Protein AF-A0A527GDC6-F1 (afdb_monomer_lite)

Radius of gyration: 14.26 Å; chains: 1; bounding box: 34×25×40 Å

Foldseek 3Di:
DDDDDDDDDDDDDPDADPQQKDKDQPWDDADPPPDDDPDDDDADPPHFPDWDWDADPVRTIIIMGGHDD

Structure (mmCIF, N/CA/C/O backbone):
data_AF-A0A527GDC6-F1
#
_entry.id   AF-A0A527GDC6-F1
#
loop_
_atom_site.group_PDB
_atom_site.id
_atom_site.type_symbol
_atom_site.label_atom_id
_atom_site.label_alt_id
_atom_site.label_comp_id
_atom_site.label_asym_id
_atom_site.label_entity_id
_atom_site.label_seq_id
_atom_site.pdbx_PDB_ins_code
_atom_site.Cartn_x
_atom_site.Cartn_y
_atom_site.Cartn_z
_atom_site.occupancy
_atom_site.B_iso_or_equiv
_atom_site.auth_seq_id
_atom_site.auth_comp_id
_atom_site.auth_asym_id
_atom_site.auth_atom_id
_atom_site.pdbx_PDB_model_num
ATOM 1 N N . MET A 1 1 ? -19.078 -2.530 14.679 1.00 88.00 1 MET A N 1
ATOM 2 C CA . MET A 1 1 ? -19.063 -3.497 13.561 1.00 88.00 1 MET A CA 1
ATOM 3 C C . MET A 1 1 ? -17.618 -3.843 13.259 1.00 88.00 1 MET A C 1
ATOM 5 O O . MET A 1 1 ? -16.785 -2.950 13.350 1.00 88.00 1 MET A O 1
ATOM 9 N N . LEU A 1 2 ? -17.318 -5.111 12.985 1.00 94.75 2 LEU A N 1
ATOM 10 C CA . LEU A 1 2 ? -15.982 -5.564 12.598 1.00 94.75 2 LEU A CA 1
ATOM 11 C C . LEU A 1 2 ? -16.011 -5.933 11.118 1.00 94.75 2 LEU A C 1
ATOM 13 O O . LEU A 1 2 ? -16.974 -6.550 10.667 1.00 94.75 2 LEU A O 1
ATOM 17 N N . TYR A 1 3 ? -14.970 -5.543 10.393 1.00 96.31 3 TYR A N 1
ATOM 18 C CA . TYR A 1 3 ? -14.815 -5.832 8.976 1.00 96.31 3 TYR A CA 1
ATOM 19 C C . TYR A 1 3 ? -13.477 -6.519 8.751 1.00 96.31 3 TYR A C 1
ATOM 21 O O . TYR A 1 3 ? -12.476 -6.130 9.354 1.00 96.31 3 TYR A O 1
ATOM 29 N N . ASP A 1 4 ? -13.481 -7.496 7.856 1.00 96.56 4 ASP A N 1
ATOM 30 C CA . ASP A 1 4 ? -12.281 -8.042 7.238 1.00 96.56 4 ASP A CA 1
ATOM 31 C C . ASP A 1 4 ? -12.335 -7.686 5.749 1.00 96.56 4 ASP A C 1
ATOM 33 O O . ASP A 1 4 ? -13.328 -7.965 5.072 1.00 96.56 4 ASP A O 1
ATOM 37 N N . ILE A 1 5 ? -11.319 -6.972 5.267 1.00 95.44 5 ILE A N 1
ATOM 38 C CA . ILE A 1 5 ? -11.288 -6.378 3.930 1.00 95.44 5 ILE A CA 1
ATOM 39 C C . ILE A 1 5 ? -10.008 -6.819 3.241 1.00 95.44 5 ILE A C 1
ATOM 41 O O . ILE A 1 5 ? -8.913 -6.711 3.790 1.00 95.44 5 ILE A O 1
ATOM 45 N N . ARG A 1 6 ? -10.148 -7.241 1.986 1.00 97.19 6 ARG A N 1
ATOM 46 C CA . ARG A 1 6 ? -9.033 -7.599 1.117 1.00 97.19 6 ARG A CA 1
ATOM 47 C C . ARG A 1 6 ? -9.147 -6.853 -0.202 1.00 97.19 6 ARG A C 1
ATOM 49 O O . ARG A 1 6 ? -10.182 -6.907 -0.859 1.00 97.19 6 ARG A O 1
ATOM 56 N N . LEU A 1 7 ? -8.059 -6.192 -0.583 1.00 97.31 7 LEU A N 1
ATOM 57 C CA . LEU A 1 7 ? -7.912 -5.482 -1.847 1.00 97.31 7 LEU A CA 1
ATOM 58 C C . LEU A 1 7 ? -6.818 -6.160 -2.675 1.00 97.31 7 LEU A C 1
ATOM 60 O O . LEU A 1 7 ? -5.703 -6.333 -2.192 1.00 97.31 7 LEU A O 1
ATOM 64 N N . HIS A 1 8 ? -7.135 -6.511 -3.920 1.00 97.50 8 HIS A N 1
ATOM 65 C CA . HIS A 1 8 ? -6.162 -6.954 -4.916 1.00 97.50 8 HIS A CA 1
ATOM 66 C C . HIS A 1 8 ? -6.154 -5.963 -6.074 1.00 97.50 8 HIS A C 1
ATOM 68 O O . HIS A 1 8 ? -7.206 -5.661 -6.634 1.00 97.50 8 HIS A O 1
ATOM 74 N N . LEU A 1 9 ? -4.968 -5.468 -6.421 1.00 96.50 9 LEU A N 1
ATOM 75 C CA . LEU A 1 9 ? -4.749 -4.567 -7.547 1.00 96.50 9 LEU A CA 1
ATOM 76 C C . LEU A 1 9 ? -3.746 -5.209 -8.501 1.00 96.50 9 LEU A C 1
ATOM 78 O O . LEU A 1 9 ? -2.706 -5.696 -8.062 1.00 96.50 9 LEU A O 1
ATOM 82 N N . HIS A 1 10 ? -4.066 -5.183 -9.791 1.00 95.38 10 HIS A N 1
ATOM 83 C CA . HIS A 1 10 ? -3.181 -5.603 -10.872 1.00 95.38 10 HIS A CA 1
ATOM 84 C C . HIS A 1 10 ? -3.021 -4.438 -11.842 1.00 95.38 10 HIS A C 1
ATOM 86 O O . HIS A 1 10 ? -4.002 -3.764 -12.159 1.00 95.38 10 HIS A O 1
ATOM 92 N N . TYR A 1 11 ? -1.792 -4.198 -12.288 1.00 91.75 11 TYR A N 1
ATOM 93 C CA . TYR A 1 11 ? -1.475 -3.127 -13.223 1.00 91.75 11 TYR A CA 1
ATOM 94 C C . TYR A 1 11 ? -0.665 -3.689 -14.385 1.00 91.75 11 TYR A C 1
ATOM 96 O O . TYR A 1 11 ? 0.434 -4.198 -14.180 1.00 91.75 11 TYR A O 1
ATOM 104 N N . ASP A 1 12 ? -1.193 -3.527 -15.595 1.00 91.31 12 ASP A N 1
ATOM 105 C CA . ASP A 1 12 ? -0.475 -3.787 -16.837 1.00 91.31 12 ASP A CA 1
ATOM 106 C C . ASP A 1 12 ? -0.080 -2.448 -17.456 1.00 91.31 12 ASP A C 1
ATOM 108 O O . ASP A 1 12 ? -0.931 -1.638 -17.835 1.00 91.31 12 ASP A O 1
ATOM 112 N N . TYR A 1 13 ? 1.223 -2.193 -17.528 1.00 87.88 13 TYR A N 1
ATOM 113 C CA . TYR A 1 13 ? 1.752 -0.955 -18.082 1.00 87.88 13 TYR A CA 1
ATOM 114 C C . TYR A 1 13 ? 2.281 -1.178 -19.500 1.00 87.88 13 TYR A C 1
ATOM 116 O O . TYR A 1 13 ? 3.059 -2.096 -19.742 1.00 87.88 13 TYR A O 1
ATOM 124 N N . ALA A 1 14 ? 1.906 -0.299 -20.434 1.00 90.62 14 ALA A N 1
ATOM 125 C CA . ALA A 1 14 ? 2.420 -0.331 -21.809 1.00 90.62 14 ALA A CA 1
ATOM 126 C C . ALA A 1 14 ? 3.909 0.067 -21.910 1.00 90.62 14 ALA A C 1
ATOM 128 O O . ALA A 1 14 ? 4.576 -0.254 -22.889 1.00 90.62 14 ALA A O 1
ATOM 129 N N . ALA A 1 15 ? 4.420 0.777 -20.904 1.00 86.12 15 ALA A N 1
ATOM 130 C CA . ALA A 1 15 ? 5.822 1.131 -20.717 1.00 86.12 15 ALA A CA 1
ATOM 131 C C . ALA A 1 15 ? 6.093 1.286 -19.215 1.00 86.12 15 ALA A C 1
ATOM 133 O O . ALA A 1 15 ? 5.155 1.496 -18.447 1.00 86.12 15 ALA A O 1
ATOM 134 N N . ALA A 1 16 ? 7.355 1.218 -18.787 1.00 80.19 16 ALA A N 1
ATOM 135 C CA . ALA A 1 16 ? 7.696 1.358 -17.374 1.00 80.19 16 ALA A CA 1
ATOM 136 C C . ALA A 1 16 ? 7.108 2.650 -16.774 1.00 80.19 16 ALA A C 1
ATOM 138 O O . ALA A 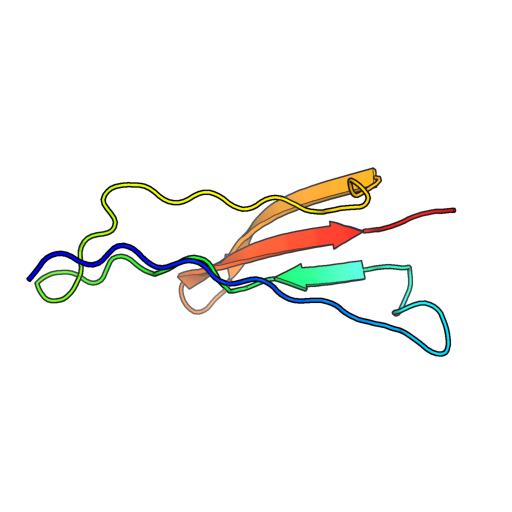1 16 ? 7.238 3.736 -17.349 1.00 80.19 16 ALA A O 1
ATOM 139 N N . ALA A 1 17 ? 6.497 2.541 -15.589 1.00 81.94 17 ALA A N 1
ATOM 140 C CA . ALA A 1 17 ? 6.208 3.712 -14.765 1.00 81.94 17 ALA A CA 1
ATOM 141 C C . ALA A 1 17 ? 7.514 4.495 -14.539 1.00 81.94 17 ALA A C 1
ATOM 143 O O . ALA A 1 17 ? 8.592 3.904 -14.570 1.00 81.94 17 ALA A O 1
ATOM 144 N N . GLY A 1 18 ? 7.453 5.813 -14.328 1.00 80.69 18 GLY A N 1
ATOM 145 C CA . GLY A 1 18 ? 8.657 6.644 -14.192 1.00 80.69 18 GLY A CA 1
ATOM 146 C C . GLY A 1 18 ? 9.656 6.063 -13.178 1.00 80.69 18 GLY A C 1
ATOM 147 O O . GLY A 1 18 ? 9.392 6.056 -11.976 1.00 80.69 18 GLY A O 1
ATOM 148 N N . GLY A 1 19 ? 10.782 5.531 -13.671 1.00 82.81 19 GLY A N 1
ATOM 149 C CA . GLY A 1 19 ? 11.794 4.837 -12.861 1.00 82.81 19 GLY A CA 1
ATOM 150 C C . GLY A 1 19 ? 11.288 3.611 -12.084 1.00 82.81 19 GLY A C 1
ATOM 151 O O . GLY A 1 19 ? 11.853 3.302 -11.038 1.00 82.81 19 GLY A O 1
ATOM 152 N N . GLY A 1 20 ? 10.191 2.986 -12.523 1.00 90.62 20 GLY A N 1
ATOM 153 C CA . GLY A 1 20 ? 9.512 1.881 -11.844 1.00 90.62 20 GLY A CA 1
ATOM 154 C C . GLY A 1 20 ? 8.919 2.249 -10.482 1.00 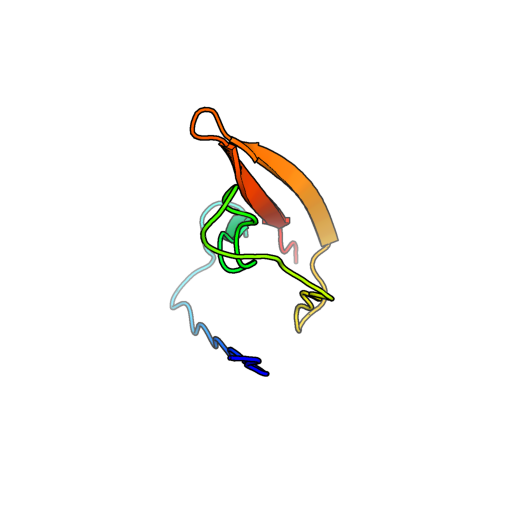90.62 20 GLY A C 1
ATOM 155 O O . GLY A 1 20 ? 8.698 1.360 -9.664 1.00 90.62 20 GLY A O 1
ATOM 156 N N . ARG A 1 21 ? 8.716 3.544 -10.190 1.00 94.12 21 ARG A N 1
ATOM 157 C CA . ARG A 1 21 ? 8.316 4.029 -8.860 1.00 94.12 21 ARG A CA 1
ATOM 158 C C . ARG A 1 21 ? 6.805 4.142 -8.701 1.00 94.12 21 ARG A C 1
ATOM 160 O O . ARG A 1 21 ? 6.115 4.683 -9.562 1.00 94.12 21 ARG A O 1
ATOM 167 N N . HIS A 1 22 ? 6.310 3.727 -7.537 1.00 95.69 22 HIS A N 1
ATOM 168 C CA . HIS A 1 22 ? 4.904 3.848 -7.154 1.00 95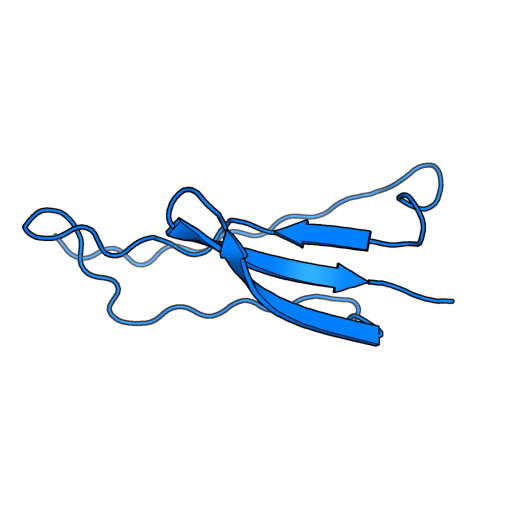.69 22 HIS A CA 1
ATOM 169 C C . HIS A 1 22 ? 4.773 4.356 -5.717 1.00 95.69 22 HIS A C 1
ATOM 171 O O . HIS A 1 22 ? 5.586 4.030 -4.856 1.00 95.69 22 HIS A O 1
ATOM 177 N N . GLN A 1 23 ? 3.711 5.118 -5.450 1.00 96.00 23 GLN A N 1
ATOM 178 C CA . GLN A 1 23 ? 3.292 5.490 -4.099 1.00 96.00 23 GLN A CA 1
ATOM 179 C C . GLN A 1 23 ? 1.920 4.887 -3.812 1.00 96.00 23 GLN A C 1
ATOM 181 O O . GLN A 1 23 ? 0.917 5.303 -4.392 1.00 96.00 23 GLN A O 1
ATOM 186 N N . VAL A 1 24 ? 1.876 3.915 -2.910 1.00 97.00 24 VAL A N 1
ATOM 187 C CA . VAL A 1 24 ? 0.689 3.113 -2.616 1.00 97.00 24 VAL A CA 1
ATOM 188 C C . VAL A 1 24 ? 0.076 3.576 -1.295 1.00 97.00 24 VAL A C 1
ATOM 190 O O . VAL A 1 24 ? 0.751 3.602 -0.270 1.00 97.00 24 VAL A O 1
ATOM 193 N N . ARG A 1 25 ? -1.208 3.954 -1.320 1.00 96.56 25 ARG A N 1
ATOM 194 C CA . ARG A 1 25 ? -1.959 4.526 -0.182 1.00 96.56 25 ARG A CA 1
ATOM 195 C C . ARG A 1 25 ? -3.260 3.760 0.064 1.00 96.56 25 ARG A C 1
ATOM 197 O O . ARG A 1 25 ? -4.348 4.314 -0.038 1.00 96.56 25 ARG A O 1
ATOM 204 N N . VAL A 1 26 ? -3.143 2.454 0.288 1.00 96.31 26 VAL A N 1
ATOM 205 C CA . VAL A 1 26 ? -4.306 1.546 0.399 1.00 96.31 26 VAL A CA 1
ATOM 206 C C . VAL A 1 26 ? -4.505 0.968 1.797 1.00 96.31 26 VAL A C 1
ATOM 208 O O . VAL A 1 26 ? -5.498 0.287 2.040 1.00 96.31 26 VAL A O 1
ATOM 211 N N . LEU A 1 27 ? -3.570 1.216 2.719 1.00 95.44 27 LEU A N 1
ATOM 212 C CA . LEU A 1 27 ? -3.733 0.791 4.104 1.00 95.44 27 LEU A CA 1
ATOM 213 C C . LEU A 1 27 ? -4.842 1.618 4.772 1.00 95.44 27 LEU A C 1
ATOM 215 O O . LEU A 1 27 ? -4.870 2.839 4.605 1.00 95.44 27 LEU A O 1
ATOM 219 N N . PRO A 1 28 ? -5.750 0.985 5.534 1.00 94.19 28 PRO A N 1
ATOM 220 C CA . PRO A 1 28 ? -6.800 1.709 6.234 1.00 94.19 28 PRO A CA 1
ATOM 221 C C . PRO A 1 28 ? -6.206 2.624 7.312 1.00 94.19 28 PRO A C 1
ATOM 223 O O . PRO A 1 28 ? -5.226 2.277 7.974 1.00 94.19 28 PRO A O 1
ATOM 226 N N . SER A 1 29 ? -6.838 3.776 7.532 1.00 92.56 29 SER A N 1
ATOM 227 C CA . SER A 1 29 ? -6.428 4.731 8.569 1.00 92.56 29 SER A CA 1
ATOM 228 C C . SER A 1 29 ? -7.107 4.439 9.907 1.00 92.56 29 SER A C 1
ATOM 230 O O . SER A 1 29 ? -8.279 4.071 9.957 1.00 92.56 29 SER A O 1
ATOM 232 N N . THR A 1 30 ? -6.402 4.657 11.016 1.00 93.19 30 THR A N 1
ATOM 233 C CA . THR A 1 30 ? -7.049 4.748 12.335 1.00 93.19 30 THR A CA 1
ATOM 234 C C . THR A 1 30 ? -7.568 6.172 12.528 1.00 93.19 30 THR A C 1
ATOM 236 O O . THR A 1 30 ? -6.807 7.125 12.388 1.00 93.19 30 THR A O 1
ATOM 239 N N . ILE A 1 31 ? -8.856 6.318 12.845 1.00 93.69 31 ILE A N 1
ATOM 240 C CA . ILE A 1 31 ? -9.537 7.606 13.027 1.00 93.69 31 ILE A CA 1
ATOM 241 C C . ILE A 1 31 ? -10.159 7.616 14.423 1.00 93.69 31 ILE A C 1
ATOM 243 O O . ILE A 1 31 ? -11.041 6.808 14.724 1.00 93.69 31 ILE A O 1
ATOM 247 N N . LEU A 1 32 ? -9.695 8.520 15.288 1.00 94.62 32 LEU A N 1
ATOM 248 C CA . LEU A 1 32 ? -10.112 8.574 16.690 1.00 94.62 32 LEU A CA 1
ATOM 249 C C . LEU A 1 32 ? -11.639 8.693 16.822 1.00 94.62 32 LEU A C 1
ATOM 251 O O . LEU A 1 32 ? -12.256 9.558 16.210 1.00 94.62 32 LEU A O 1
ATOM 255 N N . GLY A 1 33 ? -12.240 7.808 17.621 1.00 96.25 33 GLY A N 1
ATOM 256 C CA . GLY A 1 33 ? -13.689 7.774 17.855 1.00 96.25 33 GLY A CA 1
ATOM 257 C C . GLY A 1 33 ? -14.529 7.229 16.692 1.00 96.25 33 GLY A C 1
ATOM 258 O O . GLY A 1 33 ? -15.734 7.074 16.860 1.00 96.25 33 GLY A O 1
ATOM 259 N N . VAL A 1 34 ? -13.917 6.906 15.545 1.00 96.06 34 VAL A N 1
ATOM 260 C CA . VAL A 1 34 ? -14.628 6.479 14.326 1.00 96.06 34 VAL A CA 1
ATOM 261 C C . VAL A 1 34 ? -14.186 5.089 13.863 1.00 96.06 34 VAL A C 1
ATOM 263 O O . VAL A 1 34 ? -15.020 4.202 13.700 1.00 96.06 34 VAL A O 1
ATOM 266 N N . GLN A 1 35 ? -12.880 4.873 13.670 1.00 95.31 35 GLN A N 1
ATOM 267 C CA . GLN A 1 35 ? -12.325 3.644 13.097 1.00 95.31 35 GLN A CA 1
ATOM 268 C C . GLN A 1 35 ? -11.035 3.225 13.804 1.00 95.31 35 GLN A C 1
ATOM 270 O O . GLN A 1 35 ? -10.114 4.022 13.970 1.00 95.31 35 GLN A O 1
ATOM 275 N N . ARG A 1 36 ? -10.927 1.938 14.146 1.00 95.50 36 ARG A N 1
ATOM 276 C CA . ARG A 1 36 ? -9.699 1.316 14.658 1.00 95.50 36 ARG A CA 1
ATOM 277 C C . ARG A 1 36 ? -9.254 0.202 13.718 1.00 95.50 36 ARG A C 1
ATOM 279 O O . ARG A 1 36 ? -10.025 -0.718 13.461 1.00 95.50 36 ARG A O 1
ATOM 286 N N . VAL A 1 37 ? -7.998 0.247 13.281 1.00 95.69 37 VAL A N 1
ATOM 287 C CA . VAL A 1 37 ? -7.369 -0.855 12.542 1.00 95.69 37 VAL A CA 1
ATOM 288 C C . VAL A 1 37 ? -6.799 -1.861 13.543 1.00 95.69 37 VAL A C 1
ATOM 290 O O . VAL A 1 37 ? -5.998 -1.495 14.401 1.00 95.69 37 VAL A O 1
ATOM 293 N N . ILE A 1 38 ? -7.248 -3.117 13.474 1.00 96.31 38 ILE A N 1
ATOM 294 C CA . ILE A 1 38 ? -6.774 -4.197 14.362 1.00 96.31 38 ILE A CA 1
ATOM 295 C C . ILE A 1 38 ? -5.474 -4.794 13.820 1.00 96.31 38 ILE A C 1
ATOM 297 O O . ILE A 1 38 ? -4.501 -4.928 14.555 1.00 96.31 38 ILE A O 1
ATOM 301 N N . ALA A 1 39 ? -5.468 -5.129 12.532 1.00 96.38 39 ALA A N 1
ATOM 302 C CA . ALA A 1 39 ? -4.314 -5.627 11.806 1.00 96.38 39 ALA A CA 1
ATOM 303 C C . ALA A 1 39 ? -4.438 -5.215 10.337 1.00 96.38 39 ALA A C 1
ATOM 305 O O . ALA A 1 39 ? -5.544 -5.092 9.811 1.00 96.38 39 ALA A O 1
ATOM 306 N N . ALA A 1 40 ? -3.301 -4.996 9.687 1.00 96.19 40 ALA A N 1
ATOM 307 C CA . ALA A 1 40 ? -3.223 -4.702 8.265 1.00 96.19 40 ALA A CA 1
ATOM 308 C C . ALA A 1 40 ? -1.898 -5.242 7.724 1.00 96.19 40 ALA A C 1
ATOM 310 O O . ALA A 1 40 ? -0.882 -5.222 8.419 1.00 96.19 40 ALA A O 1
ATOM 311 N N . SER A 1 41 ? -1.906 -5.711 6.481 1.00 96.38 41 SER A N 1
ATOM 312 C CA . SER A 1 41 ? -0.693 -6.115 5.775 1.00 96.38 41 SER A CA 1
ATOM 313 C C . SER A 1 41 ? -0.772 -5.670 4.321 1.00 96.38 41 SER A C 1
ATOM 315 O O . SER A 1 41 ? -1.861 -5.522 3.768 1.00 96.38 41 SER A O 1
ATOM 317 N N . LEU A 1 42 ? 0.392 -5.423 3.725 1.00 97.62 42 LEU A N 1
ATOM 318 C CA . LEU A 1 42 ? 0.529 -5.046 2.326 1.00 97.62 42 LEU A CA 1
ATOM 319 C C . LEU A 1 42 ? 1.725 -5.782 1.728 1.00 97.62 42 LEU A C 1
ATOM 321 O O . LEU A 1 42 ? 2.852 -5.665 2.226 1.00 97.62 42 LEU A O 1
ATOM 325 N N . SER A 1 43 ? 1.458 -6.527 0.661 1.00 97.56 43 SER A N 1
ATOM 326 C CA . SER A 1 43 ? 2.432 -7.299 -0.100 1.00 97.56 43 SER A CA 1
ATOM 327 C C . SER A 1 43 ? 2.380 -6.925 -1.579 1.00 97.56 43 SER A C 1
ATOM 329 O O . SER A 1 43 ? 1.410 -6.340 -2.060 1.00 97.56 43 SER A O 1
ATOM 331 N N . PHE A 1 44 ? 3.453 -7.260 -2.290 1.00 97.44 44 PHE A N 1
ATOM 332 C CA . PHE A 1 44 ? 3.634 -6.963 -3.705 1.00 97.44 44 PHE A CA 1
ATOM 333 C C . PHE A 1 44 ? 4.169 -8.203 -4.416 1.00 97.44 44 PHE A C 1
ATOM 335 O O . PHE A 1 44 ? 4.998 -8.927 -3.860 1.00 97.44 44 PHE A O 1
ATOM 342 N N . ALA A 1 45 ? 3.683 -8.432 -5.632 1.00 96.12 45 ALA A N 1
ATOM 343 C CA . ALA A 1 45 ? 4.162 -9.470 -6.532 1.00 96.12 45 ALA A CA 1
ATOM 344 C C . ALA A 1 45 ? 4.259 -8.868 -7.951 1.00 96.12 45 ALA A C 1
ATOM 346 O O . ALA A 1 45 ? 3.229 -8.421 -8.458 1.00 96.12 45 ALA A O 1
ATOM 347 N N . PRO A 1 46 ? 5.450 -8.823 -8.582 1.00 93.38 46 PRO A N 1
ATOM 348 C CA . PRO A 1 46 ? 6.753 -9.224 -8.037 1.00 93.38 46 PRO A CA 1
ATOM 349 C C . PRO A 1 46 ? 7.161 -8.402 -6.799 1.00 93.38 46 PRO A C 1
ATOM 351 O O . PRO A 1 46 ? 6.564 -7.370 -6.494 1.00 93.38 46 PRO A O 1
ATOM 354 N N . ALA A 1 47 ? 8.154 -8.885 -6.049 1.00 96.19 47 ALA A N 1
ATOM 355 C CA . ALA A 1 47 ? 8.694 -8.134 -4.919 1.00 96.19 47 ALA A CA 1
ATOM 356 C C . ALA A 1 47 ? 9.494 -6.920 -5.436 1.00 96.19 47 ALA A C 1
ATOM 358 O O . ALA A 1 47 ? 10.315 -7.093 -6.337 1.00 96.19 47 ALA A O 1
ATOM 359 N N . PRO A 1 48 ? 9.279 -5.705 -4.899 1.00 96.31 48 PRO A N 1
ATOM 360 C CA . PRO A 1 48 ? 10.003 -4.521 -5.340 1.00 96.31 48 PRO A CA 1
ATOM 361 C C . PRO A 1 48 ? 11.446 -4.526 -4.825 1.00 96.31 48 PRO A C 1
ATOM 363 O O . PRO A 1 48 ? 11.734 -5.048 -3.747 1.00 96.31 48 PRO A O 1
ATOM 366 N N . ASN A 1 49 ? 12.346 -3.888 -5.572 1.00 96.69 49 ASN A N 1
ATOM 367 C CA . ASN A 1 49 ? 13.756 -3.742 -5.200 1.00 96.69 49 ASN A CA 1
ATOM 368 C C . ASN A 1 49 ? 13.944 -2.700 -4.090 1.00 96.69 49 ASN A C 1
ATOM 370 O O . ASN A 1 49 ? 14.851 -2.818 -3.270 1.00 96.69 49 ASN A O 1
ATOM 374 N N . GLU A 1 50 ? 13.091 -1.675 -4.065 1.00 96.69 50 GLU A N 1
ATOM 375 C CA . GLU A 1 50 ? 13.048 -0.674 -3.001 1.00 96.69 50 GLU A CA 1
ATOM 376 C C . GLU A 1 50 ? 11.666 -0.642 -2.365 1.00 96.69 50 GLU A C 1
ATOM 378 O O . GLU A 1 50 ? 10.652 -0.648 -3.066 1.00 96.69 50 GLU A O 1
ATOM 383 N N . ARG A 1 51 ? 11.635 -0.519 -1.038 1.00 97.44 51 ARG A N 1
ATOM 384 C CA . ARG A 1 51 ? 10.432 -0.208 -0.271 1.00 97.44 51 ARG A CA 1
ATOM 385 C C . ARG A 1 51 ? 10.773 0.772 0.844 1.00 97.44 51 ARG A C 1
ATOM 387 O O . ARG A 1 51 ? 11.735 0.565 1.579 1.00 97.44 51 ARG A O 1
ATOM 394 N N . SER A 1 52 ? 9.950 1.798 0.996 1.00 97.88 52 SER A N 1
ATOM 395 C CA . SER A 1 52 ? 9.930 2.666 2.168 1.00 97.88 52 SER A CA 1
ATOM 396 C C . SER A 1 52 ? 8.492 2.962 2.573 1.00 97.88 52 SER A C 1
ATOM 398 O O . SER A 1 52 ? 7.603 3.069 1.732 1.00 97.88 52 SER A O 1
ATOM 400 N N . ASP A 1 53 ? 8.264 3.085 3.873 1.00 97.69 53 ASP A N 1
ATOM 401 C CA . ASP A 1 53 ? 6.962 3.404 4.446 1.00 97.69 53 ASP A CA 1
ATOM 402 C C . ASP A 1 53 ? 7.091 4.730 5.212 1.00 97.69 53 ASP A C 1
ATOM 404 O O . ASP A 1 53 ? 8.029 4.912 5.992 1.00 97.69 53 ASP A O 1
ATOM 408 N N . PHE A 1 54 ? 6.191 5.680 4.959 1.00 97.12 54 PHE A N 1
ATOM 409 C CA . PHE A 1 54 ? 6.196 6.995 5.605 1.00 97.12 54 PHE A CA 1
ATOM 410 C C . PHE A 1 54 ? 4.789 7.595 5.685 1.00 97.12 54 PHE A C 1
ATOM 412 O O . PHE A 1 54 ? 3.879 7.167 4.980 1.00 97.12 54 PHE A O 1
ATOM 419 N N . SER A 1 55 ? 4.619 8.615 6.525 1.00 95.81 55 SER A N 1
ATOM 420 C CA . SER A 1 55 ? 3.402 9.432 6.539 1.00 95.81 55 SER A CA 1
ATOM 421 C C . SER A 1 55 ? 3.597 10.671 5.675 1.00 95.81 55 SER A C 1
ATOM 423 O O . SER A 1 55 ? 4.588 11.384 5.841 1.00 95.81 55 SER A O 1
ATOM 425 N N . ASP A 1 56 ? 2.669 10.940 4.755 1.00 94.94 56 ASP A N 1
ATOM 426 C CA . ASP A 1 56 ? 2.695 12.187 3.988 1.00 94.94 56 ASP A CA 1
ATOM 427 C C . ASP A 1 56 ? 2.213 13.393 4.815 1.00 94.94 56 ASP A C 1
ATOM 429 O O . ASP A 1 56 ? 1.831 13.269 5.979 1.00 94.94 56 ASP A O 1
ATOM 433 N N . PHE A 1 57 ? 2.241 14.584 4.211 1.00 95.44 57 PHE A N 1
ATOM 434 C CA . PHE A 1 57 ? 1.827 15.834 4.857 1.00 95.44 57 PHE A CA 1
ATOM 435 C C . PHE A 1 57 ? 0.390 15.791 5.408 1.00 95.44 57 PHE A C 1
ATOM 437 O O . PHE A 1 57 ? 0.087 16.464 6.389 1.00 95.44 57 PHE A O 1
ATOM 444 N N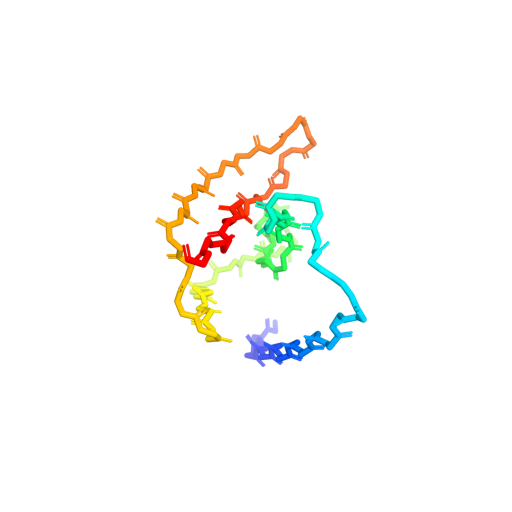 . PHE A 1 58 ? -0.488 14.984 4.807 1.00 91.25 58 PHE A N 1
ATOM 445 C CA . PHE A 1 58 ? -1.880 14.837 5.231 1.00 91.25 58 PHE A CA 1
ATOM 446 C C . PHE A 1 58 ? -2.068 13.711 6.257 1.00 91.25 58 PHE A C 1
ATOM 448 O O . PHE A 1 58 ? -3.191 13.445 6.682 1.00 91.25 58 PHE A O 1
ATOM 455 N N . GLY A 1 59 ? -0.981 13.049 6.663 1.00 90.44 59 GLY A N 1
ATOM 456 C CA . GLY A 1 59 ? -1.003 11.940 7.608 1.00 90.44 59 GLY A CA 1
ATOM 457 C C . GLY A 1 59 ? -1.424 10.606 6.993 1.00 90.44 59 GLY A C 1
ATOM 458 O O . GLY A 1 59 ? -1.696 9.668 7.742 1.00 90.44 59 GLY A O 1
ATOM 459 N N . ASN A 1 60 ? -1.475 10.481 5.661 1.00 92.38 60 ASN A N 1
ATOM 460 C CA . ASN A 1 60 ? -1.741 9.185 5.039 1.00 92.38 60 ASN A CA 1
ATOM 461 C C . ASN A 1 60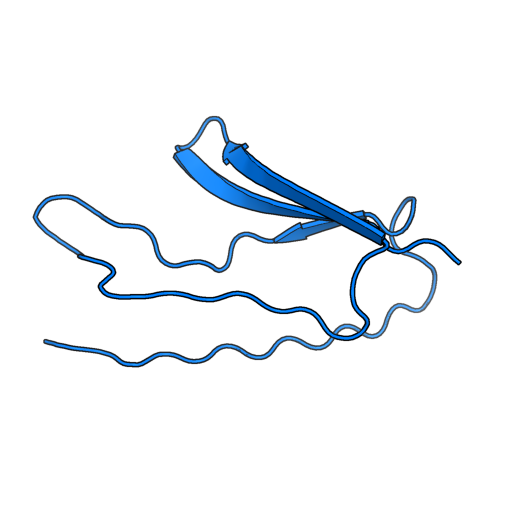 ? -0.502 8.301 5.132 1.00 92.38 60 ASN A C 1
ATOM 463 O O . ASN A 1 60 ? 0.609 8.765 4.878 1.00 92.38 60 ASN A O 1
ATOM 467 N N . ASN A 1 61 ? -0.7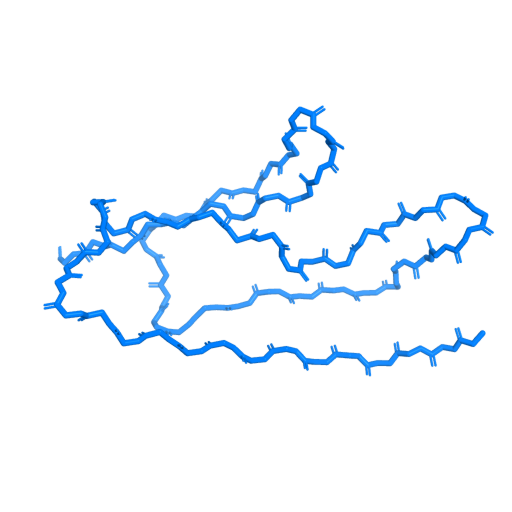03 7.014 5.412 1.00 95.50 61 ASN A N 1
ATOM 468 C CA . ASN A 1 61 ? 0.357 6.029 5.256 1.00 95.50 61 ASN A CA 1
ATOM 469 C C . ASN A 1 61 ? 0.636 5.818 3.761 1.00 95.50 61 ASN A C 1
ATOM 471 O O . ASN A 1 61 ? -0.265 5.486 2.985 1.00 95.50 61 ASN A O 1
ATOM 475 N N . VAL A 1 62 ? 1.888 6.029 3.374 1.00 98.12 62 VAL A N 1
ATOM 476 C CA . VAL A 1 62 ? 2.392 5.837 2.023 1.00 98.12 62 VAL A CA 1
ATOM 477 C C . VAL A 1 62 ? 3.444 4.741 2.044 1.00 98.12 62 VAL A C 1
ATOM 479 O O . VAL A 1 62 ? 4.498 4.890 2.659 1.00 98.12 62 VAL A O 1
ATOM 482 N N . THR A 1 63 ? 3.201 3.683 1.278 1.00 98.25 63 THR A N 1
ATOM 483 C CA . THR A 1 63 ? 4.227 2.706 0.916 1.00 98.25 63 THR A CA 1
ATOM 484 C C . THR A 1 63 ? 4.787 3.091 -0.449 1.00 98.25 63 THR A C 1
ATOM 486 O O . THR A 1 63 ? 4.120 2.944 -1.475 1.00 98.25 63 THR A O 1
ATOM 489 N N . SER A 1 64 ? 6.003 3.629 -0.475 1.00 97.75 64 SER A N 1
ATOM 490 C CA . SER A 1 64 ? 6.739 3.907 -1.706 1.00 97.75 64 SER A CA 1
ATOM 491 C C . SER A 1 64 ? 7.533 2.677 -2.118 1.00 97.75 64 SER A C 1
ATOM 493 O O . SER A 1 64 ? 8.280 2.120 -1.316 1.00 97.75 64 SER A O 1
ATOM 495 N N . ILE A 1 65 ? 7.400 2.276 -3.377 1.00 97.50 65 ILE A N 1
ATOM 496 C CA . ILE A 1 65 ? 8.117 1.138 -3.954 1.00 97.50 65 ILE A CA 1
ATOM 497 C C . ILE A 1 65 ? 8.802 1.530 -5.256 1.00 97.50 65 ILE A C 1
ATOM 499 O O . ILE A 1 65 ? 8.360 2.458 -5.937 1.00 97.50 65 ILE A O 1
ATOM 503 N N . ALA A 1 66 ? 9.862 0.808 -5.611 1.00 96.38 66 ALA A N 1
ATOM 504 C CA . ALA A 1 66 ? 10.453 0.877 -6.940 1.00 96.38 66 ALA A CA 1
ATOM 505 C C . ALA A 1 66 ? 10.784 -0.519 -7.474 1.00 96.38 66 ALA A C 1
ATOM 507 O O . ALA A 1 66 ? 11.365 -1.338 -6.756 1.00 96.38 66 ALA A O 1
ATOM 508 N N . PHE A 1 67 ? 10.450 -0.748 -8.740 1.00 93.31 67 PHE A N 1
ATOM 509 C CA . PHE A 1 67 ? 10.883 -1.898 -9.525 1.00 93.31 67 PHE A CA 1
ATOM 510 C C . PHE A 1 67 ? 12.069 -1.491 -10.399 1.00 93.31 67 PHE A C 1
ATOM 512 O O . PHE A 1 67 ? 12.053 -0.432 -11.026 1.00 93.31 67 PHE A O 1
ATOM 519 N N . ARG A 1 68 ? 13.110 -2.314 -10.405 1.00 85.94 68 ARG A N 1
ATOM 520 C CA . ARG A 1 68 ? 14.298 -2.163 -11.240 1.00 85.94 68 ARG A CA 1
ATOM 521 C C . ARG A 1 68 ? 14.496 -3.469 -12.003 1.00 85.94 68 ARG A C 1
ATOM 523 O O . ARG A 1 68 ? 14.362 -4.534 -11.398 1.00 85.94 68 ARG A O 1
ATOM 530 N N . ASP A 1 69 ? 14.811 -3.346 -13.286 1.00 68.88 69 ASP A N 1
ATOM 531 C CA . ASP A 1 69 ? 15.242 -4.463 -14.132 1.00 68.88 69 ASP A CA 1
ATOM 532 C C . ASP A 1 69 ? 16.676 -4.899 -13.790 1.00 68.88 69 ASP A C 1
ATOM 534 O O . ASP A 1 69 ? 17.491 -4.022 -13.399 1.00 68.88 69 ASP A O 1
#

Sequence (69 aa):
MLYDIRLHLHYDYAAAAGGGRHQVRVLPSTILGVQRVIAASLSFAPAPNERSDFSDFFGNNVTSIAFRD

pLDDT: mean 93.8, std 5.17, range [68.88, 98.25]

Secondary structure (DSSP, 8-state):
-------------SS--GGGEEEE--SPPPBTTTB--S------SSPPSEEEEEE-TT--EEEEEE---